Protein AF-A0A8T4I613-F1 (afdb_monomer_lite)

Radius of gyration: 15.77 Å; chains: 1; bounding box: 34×38×44 Å

Foldseek 3Di:
DLLVVCVVFPLVVVDDPVLSVLSVVLVVLVVCQVPDPDHDDPVSVVVSVVSCLVSCVDPVSCVVVVHDTDDDPDPDPPPDD

Structure (mmCIF, N/CA/C/O backbone):
data_AF-A0A8T4I613-F1
#
_entry.id   AF-A0A8T4I613-F1
#
loop_
_atom_site.group_PDB
_atom_site.id
_atom_site.type_symbol
_atom_site.label_atom_id
_atom_site.label_alt_id
_atom_site.label_comp_id
_atom_site.label_asym_id
_atom_site.label_entity_id
_atom_site.label_seq_id
_atom_site.pdbx_PDB_ins_code
_atom_site.Cartn_x
_atom_site.Cartn_y
_atom_site.Cartn_z
_atom_site.occupancy
_atom_site.B_iso_or_equiv
_atom_site.auth_seq_id
_atom_site.auth_comp_id
_atom_site.auth_asym_id
_atom_site.auth_atom_id
_atom_site.pdbx_PDB_model_num
ATOM 1 N N . ASP A 1 1 ? 3.764 -11.002 -1.587 1.00 83.31 1 ASP A N 1
ATOM 2 C CA . ASP A 1 1 ? 3.121 -10.029 -2.489 1.00 83.31 1 ASP A CA 1
ATOM 3 C C . ASP A 1 1 ? 2.575 -8.864 -1.661 1.00 83.31 1 ASP A C 1
ATOM 5 O O . ASP A 1 1 ? 2.042 -9.132 -0.585 1.00 83.31 1 ASP A O 1
ATOM 9 N N . TRP A 1 2 ? 2.754 -7.605 -2.086 1.00 94.94 2 TRP A N 1
ATOM 10 C CA . TRP A 1 2 ? 2.487 -6.414 -1.248 1.00 94.94 2 TRP A CA 1
ATOM 11 C C . TRP A 1 2 ? 1.040 -6.377 -0.745 1.00 94.94 2 TRP A C 1
ATOM 13 O O . TRP A 1 2 ? 0.813 -6.267 0.457 1.00 94.94 2 TRP A O 1
ATOM 23 N N . TYR A 1 3 ? 0.067 -6.604 -1.630 1.00 96.62 3 TYR A N 1
ATOM 24 C CA . TYR A 1 3 ? -1.354 -6.661 -1.270 1.00 96.62 3 TYR A CA 1
ATOM 25 C C . TYR A 1 3 ? -1.658 -7.676 -0.159 1.00 96.62 3 TYR A C 1
ATOM 27 O O . TYR A 1 3 ? -2.400 -7.383 0.776 1.00 96.62 3 TYR A O 1
ATOM 35 N N . LEU A 1 4 ? -1.067 -8.872 -0.243 1.00 95.62 4 LEU A N 1
ATOM 36 C CA . LEU A 1 4 ? -1.297 -9.932 0.738 1.00 95.62 4 LEU A CA 1
ATOM 37 C C . LEU A 1 4 ? -0.692 -9.580 2.099 1.00 95.62 4 LEU A C 1
ATOM 39 O O . LEU A 1 4 ? -1.338 -9.826 3.114 1.00 95.62 4 LEU A O 1
ATOM 43 N N . SER A 1 5 ? 0.480 -8.933 2.121 1.00 94.75 5 SER A N 1
ATOM 44 C CA . SER A 1 5 ? 1.105 -8.479 3.373 1.00 94.75 5 SER A CA 1
ATOM 45 C C . SER A 1 5 ? 0.260 -7.456 4.133 1.00 94.75 5 SER A C 1
ATOM 47 O O . SER A 1 5 ? 0.343 -7.380 5.357 1.00 94.75 5 SER A O 1
ATOM 49 N N . LEU A 1 6 ? -0.618 -6.717 3.443 1.00 95.25 6 LEU A N 1
ATOM 50 C CA . LEU A 1 6 ? -1.512 -5.778 4.114 1.00 95.25 6 LEU A CA 1
ATOM 51 C C . LEU A 1 6 ? -2.441 -6.491 5.090 1.00 95.25 6 LEU A C 1
ATOM 53 O O . LEU A 1 6 ? -2.704 -5.946 6.149 1.00 95.25 6 LEU A O 1
ATOM 57 N N . ARG A 1 7 ? -2.877 -7.722 4.793 1.00 93.19 7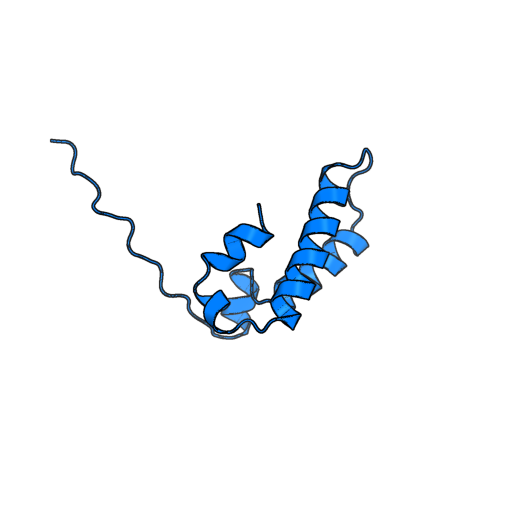 ARG A N 1
ATOM 58 C CA . ARG A 1 7 ? -3.755 -8.514 5.674 1.00 93.19 7 ARG A CA 1
ATOM 59 C C . ARG A 1 7 ? -3.091 -8.922 6.986 1.00 93.19 7 ARG A C 1
ATOM 61 O O . ARG A 1 7 ? -3.788 -9.244 7.942 1.00 93.19 7 ARG A O 1
ATOM 68 N N . GLU A 1 8 ? -1.764 -8.949 7.014 1.00 91.44 8 GLU A N 1
ATOM 69 C CA . GLU A 1 8 ? -0.979 -9.308 8.195 1.00 91.44 8 GLU A CA 1
ATOM 70 C C . GLU A 1 8 ? -0.643 -8.085 9.057 1.00 91.44 8 GLU A C 1
ATOM 72 O O . GLU A 1 8 ? -0.294 -8.232 10.229 1.00 91.44 8 GLU A O 1
ATOM 77 N N . SER A 1 9 ? -0.774 -6.880 8.496 1.00 89.69 9 SER A N 1
ATOM 78 C CA . SER A 1 9 ? -0.563 -5.626 9.211 1.00 89.69 9 SER A CA 1
ATOM 79 C C . SER A 1 9 ? -1.653 -5.397 10.256 1.00 89.69 9 SER A C 1
ATOM 81 O O . SER A 1 9 ? -2.841 -5.534 9.967 1.00 89.69 9 SER A O 1
ATOM 83 N N . GLY A 1 10 ? -1.262 -4.933 11.448 1.00 89.31 10 GLY A N 1
ATOM 84 C CA . GLY A 1 10 ? -2.212 -4.490 12.474 1.00 89.31 10 GLY A CA 1
ATOM 85 C C . GLY A 1 10 ? -3.137 -3.365 11.991 1.00 89.31 10 GLY A C 1
ATOM 86 O O . GLY A 1 10 ? -4.264 -3.260 12.457 1.00 89.31 10 GLY A O 1
ATOM 87 N N . GLN A 1 11 ? -2.715 -2.581 10.992 1.00 89.56 11 GLN A N 1
ATOM 88 C CA . GLN A 1 11 ? -3.525 -1.511 10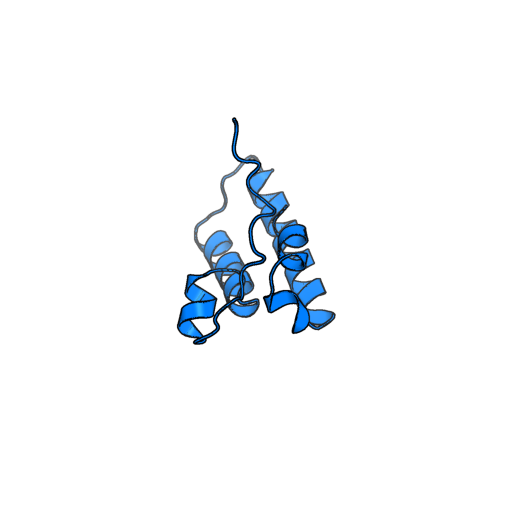.399 1.00 89.56 11 GLN A CA 1
ATOM 89 C C . GLN A 1 11 ? -4.747 -2.036 9.623 1.00 89.56 11 GLN A C 1
ATOM 91 O O . GLN A 1 11 ? -5.731 -1.314 9.466 1.00 89.56 11 GLN A O 1
ATOM 96 N N . ALA A 1 12 ? -4.708 -3.285 9.148 1.00 93.56 12 ALA A N 1
ATOM 97 C CA . ALA A 1 12 ? -5.742 -3.863 8.288 1.00 93.56 12 ALA A CA 1
ATOM 98 C C . ALA A 1 12 ? -7.132 -3.885 8.930 1.00 93.56 12 ALA A C 1
ATOM 100 O O . ALA A 1 12 ? -8.133 -3.882 8.219 1.00 93.56 12 ALA A O 1
ATOM 101 N N . VAL A 1 13 ? -7.195 -3.890 10.266 1.00 92.69 13 VAL A N 1
ATOM 102 C CA . VAL A 1 13 ? -8.451 -3.876 11.031 1.00 92.69 13 VAL A CA 1
ATOM 103 C C . VAL A 1 13 ? -9.287 -2.621 10.770 1.00 92.69 13 VAL A C 1
ATOM 105 O O . VAL A 1 13 ? -10.494 -2.641 10.986 1.00 92.69 13 VAL A O 1
ATOM 108 N N . PHE A 1 14 ? -8.662 -1.542 10.287 1.00 93.00 14 PHE A N 1
ATOM 109 C CA . PHE A 1 14 ? -9.329 -0.276 9.984 1.00 93.00 14 PHE A CA 1
ATOM 110 C C . PHE A 1 14 ? -9.730 -0.130 8.512 1.00 93.00 14 PHE A C 1
ATOM 112 O O . PHE A 1 14 ? -10.477 0.790 8.179 1.00 93.00 14 PHE A O 1
ATOM 119 N N . TYR A 1 15 ? -9.249 -1.010 7.629 1.00 96.50 15 TYR A N 1
ATOM 120 C CA . TYR A 1 15 ? -9.520 -0.910 6.197 1.00 96.50 15 TYR A CA 1
ATOM 121 C C . TYR A 1 15 ? -10.977 -1.220 5.870 1.00 96.50 15 TYR A C 1
ATOM 123 O O . TYR A 1 15 ? -11.517 -2.268 6.229 1.00 96.50 15 TYR A O 1
ATOM 131 N N . GLN A 1 16 ? -11.583 -0.330 5.098 1.00 97.88 16 GLN A N 1
ATOM 132 C CA . GLN A 1 16 ? -12.883 -0.513 4.478 1.00 97.88 16 GLN A CA 1
ATOM 133 C C . GLN A 1 16 ? -12.750 -1.239 3.130 1.00 97.88 16 GLN A C 1
ATOM 135 O O . GLN A 1 16 ? -11.661 -1.308 2.551 1.00 97.88 16 GLN A O 1
ATOM 140 N N . PRO A 1 17 ? -13.852 -1.764 2.561 1.00 98.19 17 PRO A N 1
ATOM 141 C CA . PRO A 1 17 ? -13.826 -2.385 1.235 1.00 98.19 17 PRO A CA 1
ATOM 142 C C . PRO A 1 17 ? -13.215 -1.494 0.138 1.00 98.19 17 PRO A C 1
ATOM 144 O O . PRO A 1 17 ? -12.542 -1.998 -0.761 1.00 98.19 17 PRO A O 1
ATOM 147 N N . SER A 1 18 ? -13.391 -0.171 0.227 1.00 98.38 18 SER A N 1
ATOM 148 C CA . SER A 1 18 ? -12.775 0.801 -0.687 1.00 98.38 18 SER A CA 1
ATOM 149 C C . SER A 1 18 ? -11.250 0.852 -0.576 1.00 98.38 18 SER A C 1
ATOM 151 O O . SER A 1 18 ? -10.572 0.983 -1.594 1.00 98.38 18 SER A O 1
ATOM 153 N N . ASP A 1 19 ? -10.701 0.694 0.629 1.00 98.12 19 ASP A N 1
ATOM 154 C CA . ASP A 1 19 ? -9.253 0.661 0.856 1.00 98.12 19 ASP A CA 1
ATOM 155 C C . ASP A 1 19 ? -8.652 -0.603 0.244 1.00 98.12 19 ASP A C 1
ATOM 157 O O . ASP A 1 19 ? -7.640 -0.550 -0.455 1.00 98.12 19 ASP A O 1
ATOM 161 N N . TRP A 1 20 ? -9.335 -1.739 0.407 1.00 97.81 20 TRP A N 1
ATOM 162 C CA . TRP A 1 20 ? -8.950 -2.994 -0.235 1.00 97.81 20 TRP A CA 1
ATOM 163 C C . TRP A 1 20 ? -9.002 -2.916 -1.761 1.00 97.81 20 TRP A C 1
ATOM 165 O O . TRP A 1 20 ? -8.118 -3.461 -2.427 1.00 97.81 20 TRP A O 1
ATOM 175 N N . ALA A 1 21 ? -10.000 -2.232 -2.325 1.00 98.38 21 ALA A N 1
ATOM 176 C CA . ALA A 1 21 ? -10.085 -2.005 -3.765 1.00 98.38 21 ALA A CA 1
ATOM 177 C C . ALA A 1 21 ? -8.914 -1.144 -4.269 1.00 98.38 21 ALA A C 1
ATOM 179 O O . ALA A 1 21 ? -8.264 -1.507 -5.252 1.00 98.38 21 ALA A O 1
ATOM 180 N N . MET A 1 22 ? -8.590 -0.058 -3.558 1.00 98.38 22 MET A N 1
ATOM 181 C CA . MET A 1 22 ? -7.439 0.796 -3.864 1.00 98.38 22 MET A CA 1
ATOM 182 C C . MET A 1 22 ? -6.119 0.021 -3.767 1.00 98.38 22 MET A C 1
ATOM 184 O O . MET A 1 22 ? -5.287 0.090 -4.671 1.00 98.38 22 MET A O 1
ATOM 188 N N . ALA A 1 23 ? -5.940 -0.769 -2.707 1.00 98.00 23 ALA A N 1
ATOM 189 C CA . ALA A 1 23 ? -4.762 -1.604 -2.520 1.00 98.00 23 ALA A CA 1
ATOM 190 C C . ALA A 1 23 ? -4.614 -2.640 -3.641 1.0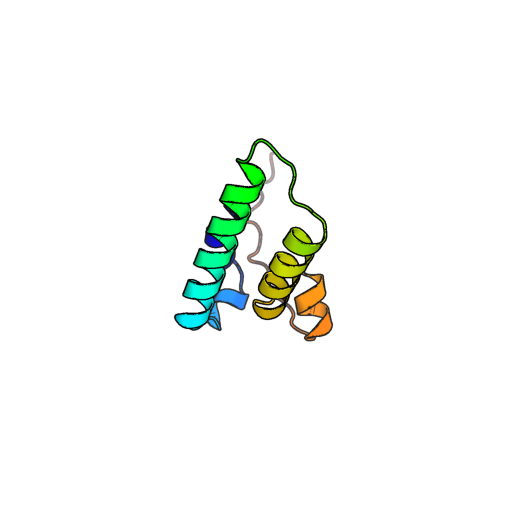0 98.00 23 ALA A C 1
ATOM 192 O O . ALA A 1 23 ? -3.524 -2.823 -4.176 1.00 98.00 23 ALA A O 1
ATOM 193 N N . ARG A 1 24 ? -5.706 -3.297 -4.050 1.00 98.06 24 ARG A N 1
ATOM 194 C CA . ARG A 1 24 ? -5.675 -4.246 -5.171 1.00 98.06 24 ARG A CA 1
ATOM 195 C C . ARG A 1 24 ? -5.260 -3.555 -6.469 1.00 98.06 24 ARG A C 1
ATOM 197 O O . ARG A 1 24 ? -4.434 -4.091 -7.201 1.00 98.06 24 ARG A O 1
ATOM 204 N N . TYR A 1 25 ? -5.807 -2.371 -6.737 1.00 97.94 25 TYR A N 1
ATOM 205 C CA . TYR A 1 25 ? -5.453 -1.587 -7.917 1.00 97.94 25 TYR A CA 1
ATOM 206 C C . TYR A 1 25 ? -3.971 -1.184 -7.916 1.00 97.94 25 TYR A C 1
ATOM 208 O O . TYR A 1 25 ? -3.267 -1.413 -8.898 1.00 97.94 25 TYR A O 1
ATOM 216 N N . ALA A 1 26 ? -3.463 -0.660 -6.799 1.00 98.06 26 ALA A N 1
ATOM 217 C CA . ALA A 1 26 ? -2.053 -0.298 -6.672 1.00 98.06 26 ALA A CA 1
ATOM 218 C C . ALA A 1 26 ? -1.120 -1.513 -6.794 1.00 98.06 26 ALA A C 1
ATOM 220 O O . ALA A 1 26 ? -0.070 -1.413 -7.424 1.00 98.06 26 ALA A O 1
ATOM 221 N N . ALA A 1 27 ? -1.504 -2.667 -6.244 1.00 97.69 27 ALA A N 1
ATOM 222 C CA . ALA A 1 27 ? -0.745 -3.909 -6.367 1.00 97.69 27 ALA A CA 1
ATOM 223 C C . ALA A 1 27 ? -0.651 -4.403 -7.815 1.00 97.69 27 ALA A C 1
ATOM 225 O O . ALA A 1 27 ? 0.427 -4.792 -8.257 1.00 97.69 27 ALA A O 1
ATOM 226 N N . GLU A 1 28 ? -1.749 -4.330 -8.568 1.00 97.75 28 GLU A N 1
ATOM 227 C CA . GLU A 1 28 ? -1.761 -4.647 -9.999 1.00 97.75 28 GLU A CA 1
ATOM 228 C C . GLU A 1 28 ? -0.815 -3.722 -10.778 1.00 97.75 28 GLU A C 1
ATOM 230 O O . GLU A 1 28 ? -0.013 -4.184 -11.589 1.00 97.75 28 GLU A O 1
ATOM 235 N N . LEU A 1 29 ? -0.846 -2.417 -10.496 1.00 97.12 29 LEU A N 1
ATOM 236 C CA . LEU A 1 29 ? 0.083 -1.460 -11.096 1.00 97.12 29 LEU A CA 1
ATOM 237 C C . LEU A 1 29 ? 1.542 -1.767 -10.720 1.00 97.12 29 LEU A C 1
ATOM 239 O O . LEU A 1 29 ? 2.413 -1.798 -11.590 1.00 97.12 29 LEU A O 1
ATOM 243 N N . MET A 1 30 ? 1.836 -2.037 -9.449 1.00 96.00 30 MET A N 1
ATOM 244 C CA . MET A 1 30 ? 3.180 -2.437 -9.023 1.00 96.00 30 MET A CA 1
ATOM 245 C C . MET A 1 30 ? 3.654 -3.692 -9.755 1.00 96.00 30 MET A C 1
ATOM 247 O O . MET A 1 30 ? 4.760 -3.697 -10.290 1.00 96.00 30 MET A O 1
ATOM 251 N N . SER A 1 31 ? 2.800 -4.712 -9.853 1.00 95.81 31 SER A N 1
ATOM 252 C CA . SER A 1 31 ? 3.094 -5.945 -10.583 1.00 95.81 31 SER A CA 1
ATOM 253 C C . SER A 1 31 ? 3.408 -5.669 -12.055 1.00 95.81 31 SER A C 1
ATOM 255 O O . SER A 1 31 ? 4.428 -6.128 -12.562 1.00 95.81 31 SER A O 1
ATOM 257 N N . ARG A 1 32 ? 2.601 -4.850 -12.741 1.00 95.31 32 ARG A N 1
ATOM 258 C CA . ARG A 1 32 ? 2.876 -4.449 -14.133 1.00 95.31 32 ARG A CA 1
ATOM 259 C C . ARG A 1 32 ? 4.203 -3.719 -14.279 1.00 95.31 32 ARG A C 1
ATOM 261 O O . ARG A 1 32 ? 4.939 -4.005 -15.212 1.00 95.31 32 ARG A O 1
ATOM 268 N N . GLY A 1 33 ? 4.507 -2.798 -13.365 1.00 95.00 33 GLY A N 1
ATOM 269 C CA . GLY A 1 33 ? 5.764 -2.053 -13.380 1.00 95.00 33 GLY A CA 1
ATOM 270 C C . GLY A 1 33 ? 6.980 -2.962 -13.201 1.00 95.00 33 GLY A C 1
ATOM 271 O O . GLY A 1 33 ? 7.952 -2.828 -13.939 1.00 95.00 33 GLY A O 1
ATOM 272 N N . LEU A 1 34 ? 6.905 -3.917 -12.268 1.00 93.38 34 LEU A N 1
ATOM 273 C CA . LEU A 1 34 ? 7.974 -4.887 -12.003 1.00 93.38 34 LEU A CA 1
ATOM 274 C C . LEU A 1 34 ? 8.161 -5.906 -13.136 1.00 93.38 34 LEU A C 1
ATOM 276 O O . LEU A 1 34 ? 9.277 -6.363 -13.350 1.00 93.38 34 LEU A O 1
ATOM 280 N N . ASN A 1 35 ? 7.088 -6.250 -13.851 1.00 95.25 35 ASN A N 1
ATOM 281 C CA . ASN A 1 35 ? 7.108 -7.228 -14.943 1.00 95.25 35 ASN A CA 1
ATOM 282 C C . ASN A 1 35 ? 7.279 -6.602 -16.338 1.00 95.25 35 ASN A C 1
ATOM 284 O O . ASN A 1 35 ? 7.202 -7.314 -17.336 1.00 95.25 35 ASN A O 1
ATOM 288 N N . SER A 1 36 ? 7.457 -5.283 -16.440 1.00 95.06 36 SER A N 1
ATOM 289 C CA . SER A 1 36 ? 7.635 -4.615 -17.731 1.00 95.06 36 SER A CA 1
ATOM 290 C C . SER A 1 36 ? 9.106 -4.526 -18.140 1.00 95.06 36 SER A C 1
ATOM 292 O O . SER A 1 36 ? 9.982 -4.370 -17.293 1.00 95.06 36 SER A O 1
ATOM 294 N N . ASP A 1 37 ? 9.376 -4.525 -19.449 1.00 95.88 37 ASP A N 1
ATOM 295 C CA . ASP A 1 37 ? 10.737 -4.398 -20.008 1.00 95.88 37 ASP A CA 1
ATOM 296 C C . ASP A 1 37 ? 11.383 -3.023 -19.756 1.00 95.88 37 ASP A C 1
ATOM 298 O O . ASP A 1 37 ? 12.551 -2.797 -20.078 1.00 95.88 37 ASP A O 1
ATOM 302 N N . ARG A 1 38 ? 10.616 -2.063 -19.226 1.00 93.00 38 ARG A N 1
ATOM 303 C CA . ARG A 1 38 ? 11.079 -0.710 -18.923 1.00 93.00 38 ARG A CA 1
ATOM 304 C C . ARG A 1 38 ? 10.937 -0.442 -17.430 1.00 93.00 38 ARG A C 1
ATOM 306 O O . ARG A 1 38 ? 9.848 -0.613 -16.895 1.00 93.00 38 ARG A O 1
ATOM 313 N N . PRO A 1 39 ? 11.984 0.051 -16.754 1.00 90.12 39 PRO A N 1
ATOM 314 C CA . PRO A 1 39 ? 11.872 0.376 -15.343 1.00 90.12 39 PRO A CA 1
ATOM 315 C C . PRO A 1 39 ? 10.808 1.468 -15.113 1.00 90.12 39 PRO A C 1
ATOM 317 O O . PRO A 1 39 ? 10.666 2.376 -15.944 1.00 90.12 39 PRO A O 1
ATOM 320 N N . PRO A 1 40 ? 10.082 1.426 -13.981 1.00 93.88 40 PRO A N 1
ATOM 321 C CA . PRO A 1 40 ? 9.153 2.482 -13.605 1.00 93.88 40 PRO A CA 1
ATOM 322 C C . PRO A 1 40 ? 9.845 3.847 -13.546 1.00 93.88 40 PRO A C 1
ATOM 324 O O . PRO A 1 40 ? 10.920 3.990 -12.965 1.00 93.88 40 PRO A O 1
ATOM 327 N N . ASN A 1 41 ? 9.216 4.869 -14.125 1.00 95.62 41 ASN A N 1
ATOM 328 C CA . ASN A 1 41 ? 9.732 6.233 -14.039 1.00 95.62 41 ASN A CA 1
ATOM 329 C C . ASN A 1 41 ? 9.399 6.882 -12.680 1.00 95.62 41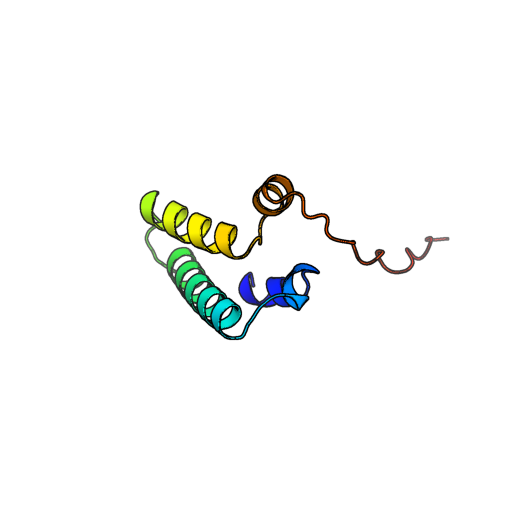 ASN A C 1
ATOM 331 O O . ASN A 1 41 ? 8.529 6.421 -11.940 1.00 95.62 41 ASN A O 1
ATOM 335 N N . GLY A 1 42 ? 10.083 7.984 -12.359 1.00 97.56 42 GLY A N 1
ATOM 336 C CA . GLY A 1 42 ? 9.905 8.699 -11.089 1.00 97.56 42 GLY A CA 1
ATOM 337 C C . GLY A 1 42 ? 8.448 9.076 -10.768 1.00 97.56 42 GLY A C 1
ATOM 338 O O . GLY A 1 42 ? 7.983 8.749 -9.676 1.00 97.56 42 GLY A O 1
ATOM 339 N N . PRO A 1 43 ? 7.693 9.703 -11.695 1.00 97.81 43 PRO A N 1
ATOM 340 C CA . PRO A 1 43 ? 6.281 10.024 -11.471 1.00 97.81 43 PRO A CA 1
ATOM 341 C C . PRO A 1 43 ? 5.409 8.806 -11.149 1.00 97.81 43 PRO A C 1
ATOM 343 O O . PRO A 1 43 ? 4.550 8.885 -10.275 1.00 97.81 43 PRO A O 1
ATOM 346 N N . TYR A 1 44 ? 5.651 7.670 -11.808 1.00 97.12 44 TYR A N 1
ATOM 347 C CA . TYR A 1 44 ? 4.936 6.425 -11.537 1.00 97.12 44 TYR A CA 1
ATOM 348 C C . TYR A 1 44 ? 5.185 5.927 -10.112 1.00 97.12 44 TYR A C 1
ATOM 350 O O . TYR A 1 44 ? 4.244 5.614 -9.383 1.00 97.12 44 TYR A O 1
ATOM 358 N N . VAL A 1 45 ? 6.453 5.909 -9.692 1.00 96.94 45 VAL A N 1
ATOM 359 C CA . VAL A 1 45 ? 6.840 5.508 -8.332 1.00 96.94 45 VAL A CA 1
ATOM 360 C C . VAL A 1 45 ? 6.236 6.456 -7.295 1.00 96.94 45 VAL A C 1
ATOM 362 O O . VAL A 1 45 ? 5.675 5.998 -6.306 1.00 96.94 45 VAL A O 1
ATOM 365 N N . SER A 1 46 ? 6.271 7.767 -7.542 1.00 97.88 46 SER A N 1
ATOM 366 C CA . SER A 1 46 ? 5.702 8.773 -6.636 1.00 97.88 46 SER A CA 1
ATOM 367 C C . SER A 1 46 ? 4.177 8.663 -6.500 1.00 97.88 46 SER A C 1
ATOM 369 O O . SER A 1 46 ? 3.633 8.829 -5.404 1.00 97.88 46 SER A O 1
ATOM 371 N N . ALA A 1 47 ? 3.474 8.336 -7.589 1.00 97.50 47 ALA A N 1
ATOM 372 C CA . ALA A 1 47 ? 2.035 8.097 -7.553 1.00 97.50 47 ALA A CA 1
ATOM 373 C C . ALA A 1 47 ? 1.688 6.866 -6.701 1.00 97.50 47 ALA A C 1
ATOM 375 O O . ALA A 1 47 ? 0.763 6.925 -5.890 1.00 97.50 47 ALA A O 1
ATOM 376 N N . LEU A 1 48 ? 2.449 5.774 -6.836 1.00 97.38 48 LEU A N 1
ATOM 377 C CA . LEU A 1 48 ? 2.270 4.577 -6.012 1.00 97.38 48 LEU A CA 1
ATOM 378 C C . LEU A 1 48 ? 2.603 4.837 -4.541 1.00 97.38 48 LEU A C 1
ATOM 380 O O . LEU A 1 48 ? 1.819 4.455 -3.675 1.00 97.38 48 LEU A O 1
ATOM 384 N N . ASP A 1 49 ? 3.693 5.551 -4.256 1.00 96.69 49 ASP A N 1
ATOM 385 C CA . ASP A 1 49 ? 4.052 5.975 -2.897 1.00 96.69 49 ASP A CA 1
ATOM 386 C C . ASP A 1 49 ? 2.929 6.787 -2.239 1.00 96.69 49 ASP A C 1
ATOM 388 O O . ASP A 1 49 ? 2.530 6.525 -1.108 1.00 96.69 49 ASP A O 1
ATOM 392 N N . SER A 1 50 ? 2.291 7.674 -3.002 1.00 97.19 50 SER A N 1
ATOM 393 C CA . SER A 1 50 ? 1.138 8.447 -2.534 1.00 97.19 50 SER A CA 1
ATOM 394 C C . SER A 1 50 ? -0.096 7.591 -2.212 1.00 97.19 50 SER A C 1
ATOM 396 O O . SER A 1 50 ? -0.931 8.008 -1.404 1.00 97.19 50 SER A O 1
ATOM 398 N N . VAL A 1 51 ? -0.265 6.430 -2.853 1.00 97.44 51 VAL A N 1
ATOM 399 C CA . VAL A 1 51 ? -1.331 5.471 -2.513 1.00 97.44 51 VAL A CA 1
ATOM 400 C C . VAL A 1 51 ? -0.949 4.673 -1.268 1.00 97.44 51 VAL A C 1
ATOM 402 O O . VAL A 1 51 ? -1.763 4.547 -0.354 1.00 97.44 51 VAL A O 1
ATOM 405 N N . MET A 1 52 ? 0.297 4.199 -1.193 1.00 96.69 52 MET A N 1
ATOM 406 C CA . MET A 1 52 ? 0.842 3.508 -0.019 1.00 96.69 52 MET A CA 1
ATOM 407 C C . MET A 1 52 ? 0.733 4.369 1.248 1.00 96.69 52 MET A C 1
ATOM 409 O O . MET A 1 52 ? 0.304 3.881 2.297 1.00 96.69 52 MET A O 1
ATOM 413 N N . ALA A 1 53 ? 1.019 5.666 1.127 1.00 96.56 53 ALA A N 1
ATOM 414 C CA . ALA A 1 53 ? 0.923 6.625 2.218 1.00 96.56 53 ALA A CA 1
ATOM 415 C C . ALA A 1 53 ? -0.505 6.810 2.734 1.00 96.56 53 ALA A C 1
ATOM 417 O O . ALA A 1 53 ? -0.735 6.797 3.944 1.00 96.56 53 ALA A O 1
ATOM 418 N N . ARG A 1 54 ? -1.487 6.907 1.827 1.00 95.88 54 ARG A N 1
ATOM 419 C CA . ARG A 1 54 ? -2.915 6.986 2.186 1.00 95.88 54 ARG A CA 1
ATOM 420 C C . ARG A 1 54 ? -3.402 5.742 2.925 1.00 95.88 54 ARG A C 1
ATOM 422 O O . ARG A 1 54 ? -4.263 5.849 3.788 1.00 95.88 54 ARG A O 1
ATOM 429 N N . LEU A 1 55 ? -2.833 4.585 2.600 1.00 96.06 55 LEU A N 1
ATOM 430 C CA . LEU A 1 55 ? -3.137 3.309 3.241 1.00 96.06 55 LEU A CA 1
ATOM 431 C C . LEU A 1 55 ? -2.276 3.042 4.492 1.00 96.06 55 LEU A C 1
ATOM 433 O O . LEU A 1 55 ? -2.453 2.011 5.139 1.00 96.06 55 LEU A O 1
ATOM 437 N N . LEU A 1 56 ? -1.362 3.948 4.865 1.00 95.44 56 LEU A N 1
ATOM 438 C CA . LEU A 1 56 ? -0.480 3.825 6.036 1.00 95.44 56 LEU A CA 1
ATOM 439 C C . LEU A 1 56 ? 0.386 2.548 6.026 1.00 95.44 56 LEU A C 1
ATOM 441 O O . LEU A 1 56 ? 0.655 1.928 7.063 1.00 95.44 56 LEU A O 1
ATOM 445 N N . THR A 1 57 ? 0.834 2.127 4.841 1.00 93.31 57 THR A N 1
ATOM 446 C CA . THR A 1 57 ? 1.518 0.835 4.678 1.00 93.31 57 THR A CA 1
ATOM 447 C C . THR A 1 57 ? 3.007 0.898 5.010 1.00 93.31 57 THR A C 1
ATOM 449 O O . THR A 1 57 ? 3.589 -0.129 5.362 1.00 93.31 57 THR A O 1
ATOM 452 N N . THR A 1 58 ? 3.633 2.080 4.979 1.00 91.81 58 THR A N 1
ATOM 453 C CA . THR A 1 58 ? 5.038 2.253 5.384 1.00 91.81 58 THR A CA 1
ATOM 454 C C . THR A 1 58 ? 5.166 2.664 6.852 1.00 91.81 58 THR A C 1
ATOM 456 O O . THR A 1 58 ? 4.267 3.266 7.438 1.00 91.81 58 THR A O 1
ATOM 459 N N . GLU A 1 59 ? 6.313 2.360 7.461 1.00 90.94 59 GLU A N 1
ATOM 460 C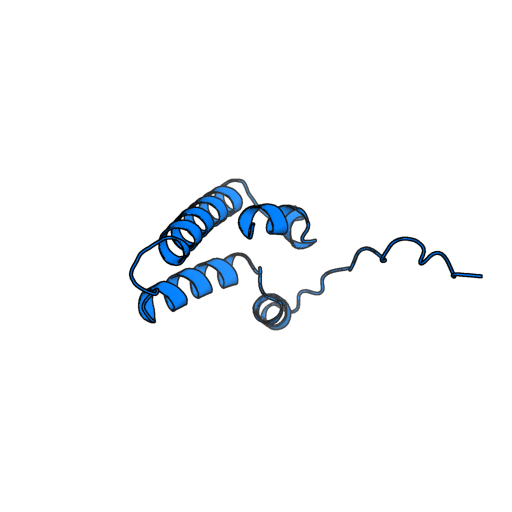 CA . GLU A 1 59 ? 6.610 2.797 8.830 1.00 90.94 59 GLU A CA 1
ATOM 461 C C . GLU A 1 59 ? 6.681 4.323 8.955 1.00 90.94 59 GLU A C 1
ATOM 463 O O . GLU A 1 59 ? 6.214 4.897 9.937 1.00 90.94 59 GLU A O 1
ATOM 468 N N . GLY A 1 60 ? 7.212 4.997 7.930 1.00 92.38 60 GLY A N 1
ATOM 469 C CA . GLY A 1 60 ? 7.288 6.455 7.904 1.00 92.38 60 GLY A CA 1
ATOM 470 C C . GLY A 1 60 ? 5.908 7.112 7.932 1.00 92.38 60 GLY A C 1
ATOM 471 O O . GLY A 1 60 ? 5.711 8.085 8.662 1.00 92.38 60 GLY A O 1
ATOM 472 N N . ASP A 1 61 ? 4.946 6.563 7.186 1.00 94.62 61 ASP A N 1
ATOM 473 C CA . ASP A 1 61 ? 3.566 7.062 7.162 1.00 94.62 61 ASP A CA 1
ATOM 474 C C . ASP A 1 61 ? 2.873 6.902 8.509 1.00 94.62 61 ASP A C 1
ATOM 476 O O . ASP A 1 61 ? 2.273 7.851 9.017 1.00 94.62 61 ASP A O 1
ATOM 480 N N . ARG A 1 62 ? 3.023 5.733 9.136 1.00 93.94 62 ARG A N 1
ATOM 481 C CA . ARG A 1 62 ? 2.458 5.479 10.464 1.00 93.94 62 ARG A CA 1
ATOM 482 C C . ARG A 1 6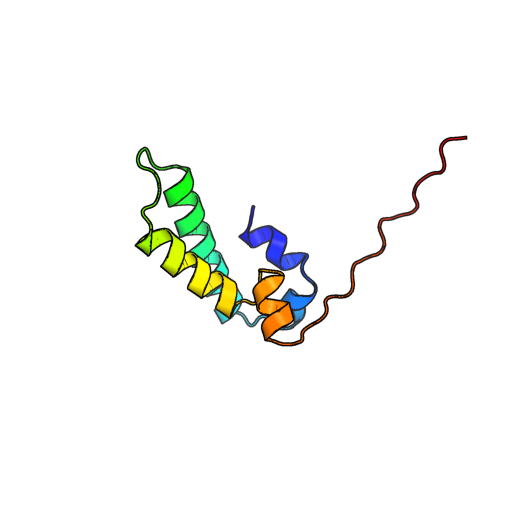2 ? 3.049 6.395 11.523 1.00 93.94 62 ARG A C 1
ATOM 484 O O . ARG A 1 62 ? 2.301 7.012 12.277 1.00 93.94 62 ARG A O 1
ATOM 491 N N . ARG A 1 63 ? 4.371 6.584 11.525 1.00 92.81 63 ARG A N 1
ATOM 492 C CA . ARG A 1 63 ? 5.037 7.497 12.462 1.00 92.81 63 ARG A CA 1
ATOM 493 C C . ARG A 1 63 ? 4.563 8.943 12.296 1.00 92.81 63 ARG A C 1
ATOM 495 O O . ARG A 1 63 ? 4.353 9.626 13.296 1.00 92.81 63 ARG A O 1
ATOM 502 N N . ARG A 1 64 ? 4.350 9.412 11.058 1.00 92.81 64 ARG A N 1
ATOM 503 C CA . ARG A 1 64 ? 3.774 10.746 10.789 1.00 92.81 64 ARG A CA 1
ATOM 504 C C . ARG A 1 64 ? 2.350 10.880 11.325 1.00 92.81 64 ARG A C 1
ATOM 506 O O . ARG A 1 64 ? 2.015 11.922 11.881 1.00 92.81 64 ARG A O 1
ATOM 513 N N . ALA A 1 65 ? 1.551 9.823 11.206 1.00 92.62 65 ALA A N 1
ATOM 514 C CA . ALA A 1 65 ? 0.203 9.750 11.763 1.00 92.62 65 ALA A CA 1
ATOM 515 C C . ALA A 1 65 ? 0.172 9.474 13.281 1.00 92.62 65 ALA A C 1
ATOM 517 O O . ALA A 1 65 ? -0.907 9.473 13.867 1.00 92.62 65 ALA A O 1
ATOM 518 N N . ARG A 1 66 ? 1.335 9.272 13.924 1.00 92.44 66 ARG A N 1
ATOM 519 C CA . ARG A 1 66 ? 1.479 8.886 15.341 1.00 92.44 66 ARG A CA 1
ATOM 520 C C . ARG A 1 66 ? 0.765 7.570 15.675 1.00 92.44 66 ARG A C 1
ATOM 522 O O . ARG A 1 66 ? 0.162 7.437 16.733 1.00 92.44 66 ARG A O 1
ATOM 529 N N . ILE A 1 67 ? 0.836 6.615 14.752 1.00 88.50 67 ILE A N 1
ATOM 530 C CA . ILE A 1 67 ? 0.276 5.271 14.894 1.00 88.50 67 ILE A CA 1
ATOM 531 C C . ILE A 1 67 ? 1.408 4.302 15.221 1.00 88.50 67 ILE A C 1
ATOM 533 O O . ILE A 1 67 ? 2.386 4.214 14.477 1.00 88.50 67 ILE A O 1
ATOM 537 N N . GLU A 1 68 ? 1.245 3.545 16.302 1.00 84.88 68 GLU A N 1
ATOM 538 C CA . GLU A 1 68 ? 2.118 2.429 16.661 1.00 84.88 68 GLU A CA 1
ATOM 539 C C . GLU A 1 68 ? 1.416 1.110 16.329 1.00 84.88 68 GLU A C 1
ATOM 541 O O . GLU A 1 68 ? 0.232 0.936 16.615 1.00 84.88 68 GLU A O 1
ATOM 546 N N . LEU A 1 69 ? 2.138 0.182 15.694 1.00 82.75 69 LEU A N 1
ATOM 547 C CA . LEU A 1 69 ? 1.635 -1.170 15.455 1.00 82.75 69 LEU A CA 1
ATOM 548 C C . LEU A 1 69 ? 2.199 -2.117 16.505 1.00 82.75 69 LEU A C 1
ATOM 550 O O . LEU A 1 69 ? 3.417 -2.262 16.629 1.00 82.75 69 LEU A O 1
ATOM 554 N N . GLU A 1 70 ? 1.312 -2.829 17.192 1.00 81.19 70 GLU A N 1
ATOM 555 C CA . GLU A 1 70 ? 1.711 -3.967 18.007 1.00 81.19 70 GLU A CA 1
ATOM 556 C C . GLU A 1 70 ? 2.281 -5.068 17.107 1.00 81.19 70 GLU A C 1
ATOM 558 O O . GLU A 1 70 ? 1.662 -5.500 16.129 1.00 81.19 70 GLU A O 1
ATOM 563 N N . ARG A 1 71 ? 3.491 -5.532 17.425 1.00 74.06 71 ARG A N 1
ATOM 564 C CA . ARG A 1 71 ? 4.085 -6.673 16.730 1.00 74.06 71 ARG A CA 1
ATOM 565 C C . ARG A 1 71 ? 3.593 -7.948 17.384 1.00 74.06 71 ARG A C 1
ATOM 567 O O . ARG A 1 71 ? 3.715 -8.104 18.598 1.00 74.06 71 ARG A O 1
ATOM 574 N N . LYS A 1 72 ? 3.115 -8.899 16.576 1.00 71.00 72 LYS A N 1
ATOM 575 C CA . LYS A 1 72 ? 2.943 -10.267 17.067 1.00 71.00 72 LYS A CA 1
ATOM 576 C C . LYS A 1 72 ? 4.304 -10.753 17.576 1.00 71.00 72 LYS A C 1
ATOM 578 O O . LYS A 1 72 ? 5.282 -10.623 16.832 1.00 71.00 72 LYS A O 1
ATOM 583 N N . PRO A 1 73 ? 4.395 -11.273 18.811 1.00 67.94 73 PRO A N 1
ATOM 584 C CA . PRO A 1 73 ? 5.636 -11.859 19.281 1.00 67.94 73 PRO A CA 1
ATOM 585 C C . PRO A 1 73 ? 6.043 -12.958 18.299 1.00 67.94 73 PRO A C 1
ATOM 587 O O . PRO A 1 73 ? 5.207 -13.768 17.887 1.00 67.94 73 PRO A O 1
ATOM 590 N N . ALA A 1 74 ? 7.313 -12.957 17.887 1.00 62.69 74 ALA A N 1
ATOM 591 C CA . ALA A 1 74 ? 7.864 -14.097 17.171 1.00 62.69 74 ALA A CA 1
ATOM 592 C C . ALA A 1 74 ? 7.631 -15.325 18.062 1.00 62.69 74 ALA A C 1
ATOM 594 O O . ALA A 1 74 ? 7.914 -15.269 19.261 1.00 62.69 74 ALA A O 1
ATOM 595 N N . GLY A 1 75 ? 7.023 -16.378 17.505 1.00 65.94 75 GLY A N 1
ATOM 596 C CA . GLY A 1 75 ? 6.722 -17.609 18.239 1.00 65.94 75 GLY A CA 1
ATOM 597 C C . GLY A 1 75 ? 7.958 -18.150 18.969 1.00 65.94 75 GLY A C 1
ATOM 598 O O . GLY A 1 75 ? 9.073 -17.731 18.653 1.00 65.94 75 GLY A O 1
ATOM 599 N N . PRO A 1 76 ? 7.779 -19.053 19.950 1.00 62.06 76 PRO A N 1
ATOM 600 C CA . PRO A 1 76 ? 8.847 -19.460 20.853 1.00 62.06 76 PRO A CA 1
ATOM 601 C C . PRO A 1 76 ? 10.099 -19.829 20.060 1.00 62.06 76 PRO A C 1
ATOM 603 O O . PRO A 1 76 ? 10.100 -20.784 19.282 1.00 62.06 76 PRO A O 1
ATOM 606 N N . GLN A 1 77 ? 11.150 -19.027 20.241 1.00 60.88 77 GLN A N 1
ATOM 607 C CA . GLN A 1 77 ? 12.477 -19.348 19.760 1.00 60.88 77 GLN A CA 1
ATOM 608 C C . GLN A 1 77 ? 12.873 -20.605 20.521 1.00 60.88 77 GLN A C 1
ATOM 610 O O . GLN A 1 77 ? 13.175 -20.538 21.711 1.00 60.88 77 GLN A O 1
ATOM 615 N N . LEU A 1 78 ? 12.735 -21.762 19.867 1.00 59.66 78 LEU A N 1
ATOM 616 C CA . LEU A 1 78 ? 13.206 -23.029 20.401 1.00 59.66 78 LEU A CA 1
ATOM 617 C C . LEU A 1 78 ? 14.686 -22.818 20.694 1.00 59.66 78 LEU A C 1
ATOM 619 O O . LEU A 1 78 ? 15.493 -22.708 19.771 1.00 59.66 78 LEU A O 1
ATOM 623 N N . ALA A 1 79 ? 15.006 -22.654 21.976 1.00 60.25 79 ALA A N 1
ATOM 624 C CA . ALA A 1 79 ? 16.371 -22.599 22.441 1.00 60.25 79 ALA A CA 1
ATOM 625 C C . ALA A 1 79 ? 17.006 -23.916 22.000 1.00 60.25 79 ALA A C 1
ATOM 627 O O . ALA A 1 79 ? 16.625 -24.986 22.473 1.00 60.25 79 ALA A O 1
ATOM 628 N N . SER A 1 80 ? 17.889 -23.832 21.010 1.00 59.09 80 SER A N 1
ATOM 629 C CA . SER A 1 80 ? 18.746 -24.933 20.608 1.00 59.09 80 SER A CA 1
ATOM 630 C C . SER A 1 80 ? 19.600 -25.295 21.817 1.00 59.09 80 SER A C 1
ATOM 632 O O . SER A 1 80 ? 20.469 -24.508 22.204 1.00 59.09 80 SER A O 1
ATOM 634 N N . VAL A 1 81 ? 19.267 -26.426 22.438 1.00 57.62 81 VAL A N 1
ATOM 635 C CA . VAL A 1 81 ? 20.088 -27.110 23.443 1.00 57.62 81 VAL A CA 1
ATOM 636 C C . VAL A 1 81 ? 21.207 -27.852 22.730 1.00 57.62 81 VAL A C 1
ATOM 638 O O . VAL A 1 81 ? 20.911 -28.450 21.669 1.00 57.62 81 VAL A O 1
#

Sequence (81 aa):
DWYLSLRESGQAVFYQPSDWAMARYAAELMSRGLNSDRPPNGPYVSALDSVMARLLTTEGDRRRARIELERKPAGPQLASV

Secondary structure (DSSP, 8-state):
-HHHHHTTSGGGGG--HHHHHHHHHHHHHHHHHHTSSSPPPHHHHHHHHHHHHHTT-SHHHHHHTTPPPPPPPPP------

pLDDT: mean 90.32, std 11.27, range [57.62, 98.38]